Protein AF-A0A951RPX0-F1 (afdb_monomer_lite)

Sequence (101 aa):
MSEWKEYKLGDIINVKHGFAFKGEFFSDVPTENILLTPGNFRIGGGFKSDKFKFYKGEVPRDYILQEGDVILSMTDLSKDGDTLGYSAKIPAHRDQKFLHN

Secondary structure (DSSP, 8-state):
-PPP----HHHH----PPP---GGGEESS--SEEE--GGGBPTTSSB--S--EEE-S---GGGEEPTT-EEE--S--SSSS-STT-EEEPPP-SS-EEE--

Foldseek 3Di:
DDDDDDDDVVVPDDDDAADPDDPVFKDQDDDLEWEDDLCQADQQGEGRDPGTIGGDDDADPVFFDDAFDKDADCDDPDPVSRRHRHIYGHHDDDSHTYGRD

Radius of gyration: 15.4 Å; chains: 1; bounding box: 45×26×40 Å

Structure (mmCIF, N/CA/C/O backbone):
data_AF-A0A951RPX0-F1
#
_entry.id   AF-A0A951RPX0-F1
#
loop_
_atom_site.group_PDB
_atom_site.id
_atom_site.type_symbol
_atom_site.label_atom_id
_atom_site.label_alt_id
_atom_site.label_comp_id
_atom_site.label_asym_id
_atom_site.label_entity_id
_atom_site.label_seq_id
_atom_site.pdbx_PDB_ins_code
_atom_site.Cartn_x
_atom_site.Cartn_y
_atom_site.Cartn_z
_atom_site.occupancy
_atom_site.B_iso_or_equiv
_atom_site.auth_seq_id
_atom_site.auth_comp_id
_atom_site.auth_asym_id
_atom_site.auth_atom_id
_atom_site.pdbx_PDB_model_num
ATOM 1 N N . MET A 1 1 ? -30.635 10.439 22.795 1.00 59.34 1 MET A N 1
ATOM 2 C CA . MET A 1 1 ? -29.232 10.467 22.330 1.00 59.34 1 MET A CA 1
ATOM 3 C C . MET A 1 1 ? -28.713 9.047 22.431 1.00 59.34 1 MET A C 1
ATOM 5 O O . MET A 1 1 ? -28.974 8.429 23.453 1.00 59.34 1 MET A O 1
ATOM 9 N N . SER A 1 2 ? -28.110 8.484 21.384 1.00 79.75 2 SER A N 1
ATOM 10 C CA . SER A 1 2 ? -27.502 7.152 21.488 1.00 79.75 2 SER A CA 1
ATOM 11 C C . SER A 1 2 ? -26.215 7.238 22.303 1.00 79.75 2 SER A C 1
ATOM 13 O O . SER A 1 2 ? -25.409 8.137 22.067 1.00 79.75 2 SER A O 1
ATOM 15 N N . GLU A 1 3 ? -26.026 6.314 23.237 1.00 88.50 3 GLU A N 1
ATOM 16 C CA . GLU A 1 3 ? -24.791 6.196 24.012 1.00 88.50 3 GLU A CA 1
ATOM 17 C C . GLU A 1 3 ? -23.680 5.568 23.154 1.00 88.50 3 GLU A C 1
ATOM 19 O O . GLU A 1 3 ? -23.943 4.690 22.324 1.00 88.50 3 GLU A O 1
ATOM 24 N N . TRP A 1 4 ? -22.441 6.040 23.325 1.00 91.44 4 TRP A N 1
ATOM 25 C CA . TRP A 1 4 ? -21.270 5.444 22.681 1.00 91.44 4 TRP A CA 1
ATOM 26 C C . TRP A 1 4 ? -21.042 4.028 23.216 1.00 91.44 4 TRP A C 1
ATOM 28 O O . TRP A 1 4 ? -21.193 3.777 24.409 1.00 91.44 4 TRP A O 1
ATOM 38 N N . LYS A 1 5 ? -20.675 3.103 22.325 1.00 92.69 5 LYS A N 1
ATOM 39 C CA . LYS A 1 5 ? -20.369 1.712 22.674 1.00 92.69 5 LYS A CA 1
ATOM 40 C C . LYS A 1 5 ? -18.875 1.455 22.546 1.00 92.69 5 LYS A C 1
ATOM 42 O O . LYS A 1 5 ? -18.266 1.853 21.555 1.00 92.69 5 LYS A O 1
ATOM 47 N N . GLU A 1 6 ? -18.320 0.758 23.524 1.00 94.38 6 GLU A N 1
ATOM 48 C CA . GLU A 1 6 ? -16.939 0.285 23.497 1.00 94.38 6 GLU A CA 1
ATOM 49 C C . GLU A 1 6 ? -16.843 -1.040 22.731 1.00 94.38 6 GLU A C 1
ATOM 51 O O . GLU A 1 6 ? -17.684 -1.925 22.894 1.00 94.38 6 GLU A O 1
ATOM 56 N N . TYR A 1 7 ? -15.806 -1.180 21.905 1.00 95.38 7 TYR A N 1
ATOM 57 C CA . TYR A 1 7 ? -15.480 -2.404 21.170 1.00 95.38 7 TYR A CA 1
ATOM 58 C C . TYR A 1 7 ? -13.981 -2.670 21.275 1.00 95.38 7 TYR A C 1
ATOM 60 O O . TYR A 1 7 ? -13.188 -1.725 21.346 1.00 95.38 7 TYR A O 1
ATOM 68 N N . LYS A 1 8 ? -13.559 -3.940 21.229 1.00 96.12 8 LYS A N 1
ATOM 69 C CA . LYS A 1 8 ? -12.145 -4.235 20.976 1.00 96.12 8 LYS A CA 1
ATOM 70 C C . LYS A 1 8 ? -11.866 -3.954 19.505 1.00 96.12 8 LYS A C 1
ATOM 72 O O . LYS A 1 8 ? -12.696 -4.246 18.651 1.00 96.12 8 LYS A O 1
ATOM 77 N N . LEU A 1 9 ? -10.676 -3.443 19.186 1.00 92.88 9 LEU A N 1
ATOM 78 C CA . LEU A 1 9 ? -10.306 -3.179 17.789 1.00 92.88 9 LEU A CA 1
ATOM 79 C C . LEU A 1 9 ? -10.456 -4.430 16.913 1.00 92.88 9 LEU A C 1
ATOM 81 O O . LEU A 1 9 ? -11.037 -4.349 15.839 1.00 92.88 9 LEU A O 1
ATOM 85 N N . GLY A 1 10 ? -10.027 -5.596 17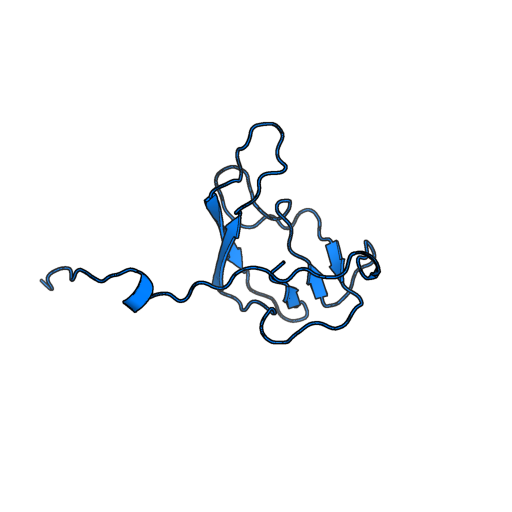.402 1.00 95.31 10 GLY A N 1
ATOM 86 C CA . GLY A 1 10 ? -10.169 -6.863 16.672 1.00 95.31 10 GLY A CA 1
ATOM 87 C C . GLY A 1 10 ? -11.614 -7.285 16.372 1.00 95.31 10 GLY A C 1
ATOM 88 O O . GLY A 1 10 ? -11.810 -8.156 15.534 1.00 95.31 10 GLY A O 1
ATOM 89 N N . ASP A 1 11 ? -12.615 -6.667 17.009 1.00 96.00 11 ASP A N 1
ATOM 90 C CA . ASP A 1 11 ? -14.031 -6.924 16.720 1.00 96.00 11 ASP A CA 1
ATOM 91 C C . ASP A 1 11 ? -14.526 -6.118 15.504 1.00 96.00 11 ASP A C 1
ATOM 93 O O . ASP A 1 11 ? -15.567 -6.437 14.931 1.00 96.00 11 ASP A O 1
ATOM 97 N N . ILE A 1 12 ? -13.808 -5.054 15.120 1.00 95.00 12 ILE A N 1
ATOM 98 C CA . ILE A 1 12 ? -14.239 -4.082 14.102 1.00 95.00 12 ILE A CA 1
ATOM 99 C C . ILE A 1 12 ? -13.229 -3.874 12.968 1.00 95.00 12 ILE A C 1
ATOM 101 O O . ILE A 1 12 ? -13.583 -3.288 11.946 1.00 95.00 12 ILE A O 1
ATOM 105 N N . ILE A 1 13 ? -11.987 -4.342 13.123 1.00 93.88 13 ILE A N 1
ATOM 106 C CA . ILE A 1 13 ? -10.960 -4.303 12.080 1.00 93.88 13 ILE A CA 1
ATOM 107 C C . ILE A 1 13 ? -10.275 -5.658 11.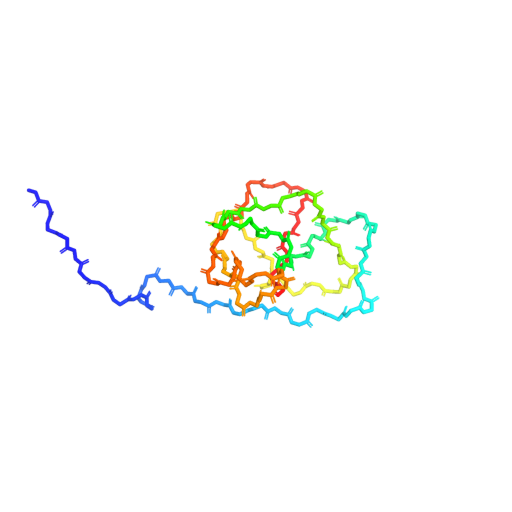919 1.00 93.88 13 ILE A C 1
ATOM 109 O O . ILE A 1 13 ? -10.116 -6.416 12.873 1.00 93.88 13 ILE A O 1
ATOM 113 N N . ASN A 1 14 ? -9.793 -5.915 10.705 1.00 93.12 14 ASN A N 1
ATOM 114 C CA . ASN A 1 14 ? -8.861 -6.996 10.416 1.00 93.12 14 ASN A CA 1
ATOM 115 C C . ASN A 1 14 ? -7.492 -6.402 10.071 1.00 93.12 14 ASN A C 1
ATOM 117 O O . ASN A 1 14 ? -7.410 -5.450 9.295 1.00 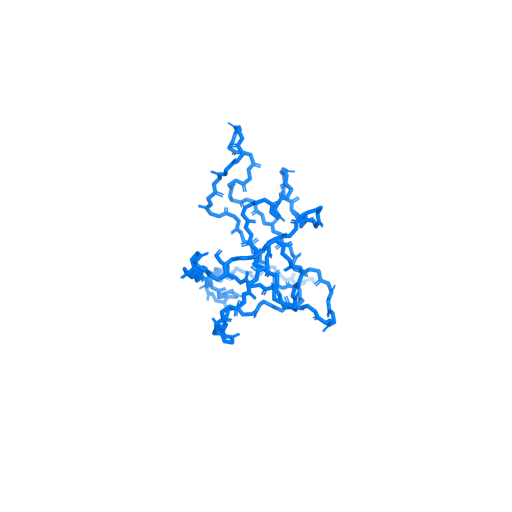93.12 14 ASN A O 1
ATOM 121 N N . VAL A 1 15 ? -6.421 -6.971 10.621 1.00 93.50 15 VAL A N 1
ATOM 122 C CA . VAL A 1 15 ? -5.049 -6.528 10.347 1.00 93.50 15 VAL A CA 1
ATOM 123 C C . VAL A 1 15 ? -4.376 -7.550 9.443 1.00 93.50 15 VAL A C 1
ATOM 125 O O . VAL A 1 15 ? -4.303 -8.731 9.773 1.00 93.50 15 VAL A O 1
ATOM 128 N N . LYS A 1 16 ? -3.855 -7.087 8.305 1.00 94.88 16 LYS A N 1
ATOM 129 C CA . LYS A 1 16 ? -3.069 -7.896 7.371 1.00 94.88 16 LYS A CA 1
ATOM 130 C C . LYS A 1 16 ? -1.684 -7.284 7.213 1.00 94.88 16 LYS A C 1
ATOM 132 O O . LYS A 1 16 ? -1.566 -6.091 6.942 1.00 94.88 16 LYS A O 1
ATOM 137 N N . HIS A 1 17 ? -0.643 -8.092 7.388 1.00 94.75 17 HIS A N 1
ATOM 138 C CA . HIS A 1 17 ? 0.737 -7.678 7.127 1.00 94.75 17 HIS A CA 1
ATOM 139 C C . HIS A 1 17 ? 1.030 -7.653 5.624 1.00 94.75 17 HIS A C 1
ATOM 141 O O . HIS A 1 17 ? 0.311 -8.288 4.853 1.00 94.75 17 HIS A O 1
ATOM 147 N N . GLY A 1 18 ? 2.073 -6.922 5.231 1.00 94.31 18 GLY A N 1
ATOM 148 C CA . GLY A 1 18 ? 2.530 -6.854 3.845 1.00 94.31 18 GLY A CA 1
ATOM 149 C C . GLY A 1 18 ? 3.097 -8.181 3.332 1.00 94.31 18 GLY A C 1
ATOM 150 O O . GLY A 1 18 ? 3.345 -9.119 4.099 1.00 94.31 18 GLY A O 1
ATOM 151 N N . PHE A 1 19 ? 3.252 -8.280 2.015 1.00 95.94 19 PHE A N 1
ATOM 152 C CA . PHE A 1 19 ? 3.843 -9.430 1.340 1.00 95.94 19 PHE A CA 1
ATOM 153 C C . PHE A 1 19 ? 5.277 -9.136 0.923 1.00 95.94 19 PHE A C 1
ATOM 155 O O . PHE A 1 19 ? 5.546 -8.144 0.256 1.00 95.94 19 PHE A O 1
ATOM 162 N N . ALA A 1 20 ? 6.188 -10.063 1.213 1.00 94.50 20 ALA A N 1
ATOM 163 C CA . ALA A 1 20 ? 7.575 -9.966 0.774 1.00 94.50 20 ALA A CA 1
ATOM 164 C C . ALA A 1 20 ? 7.705 -10.230 -0.741 1.00 94.50 20 ALA A C 1
ATOM 166 O O . ALA A 1 20 ? 8.071 -11.326 -1.175 1.00 94.50 20 ALA A O 1
ATOM 167 N N . PHE A 1 21 ? 7.402 -9.223 -1.563 1.00 96.75 21 PHE A N 1
ATOM 168 C CA . PHE A 1 21 ? 7.560 -9.299 -3.012 1.00 96.75 21 PHE A CA 1
ATOM 169 C C . PHE A 1 21 ? 9.036 -9.477 -3.395 1.00 96.75 21 PHE A C 1
ATOM 171 O O . PHE A 1 21 ? 9.923 -8.777 -2.907 1.00 96.75 21 PHE A O 1
ATOM 178 N N . LYS A 1 22 ? 9.316 -10.405 -4.317 1.00 97.25 22 LYS A N 1
ATOM 179 C CA . LYS A 1 22 ? 10.689 -10.674 -4.769 1.00 97.25 22 LYS A CA 1
ATOM 180 C C . LYS A 1 22 ? 11.268 -9.482 -5.536 1.00 97.25 22 LYS A C 1
ATOM 182 O O . LYS A 1 22 ? 10.720 -9.084 -6.565 1.00 97.25 22 LYS A O 1
ATOM 187 N N . GLY A 1 23 ? 12.414 -8.980 -5.076 1.00 96.56 23 GLY A N 1
ATOM 188 C CA . GLY A 1 23 ? 13.083 -7.804 -5.645 1.00 96.56 23 GLY A CA 1
ATOM 189 C C . GLY A 1 23 ? 13.467 -7.925 -7.125 1.00 96.56 23 GLY A C 1
ATOM 190 O O . GLY A 1 23 ? 13.511 -6.914 -7.818 1.00 96.56 23 GLY A O 1
ATOM 191 N N . GLU A 1 24 ? 13.679 -9.144 -7.639 1.00 97.69 24 GLU A N 1
ATOM 192 C CA . GLU A 1 24 ? 14.013 -9.396 -9.055 1.00 97.69 24 GLU A CA 1
ATOM 193 C C . GLU A 1 24 ? 12.932 -8.915 -10.041 1.00 97.69 24 GLU A C 1
ATOM 195 O O . GLU A 1 24 ? 13.228 -8.632 -11.200 1.00 97.69 24 GLU A O 1
ATOM 200 N N . PHE A 1 25 ? 11.688 -8.772 -9.575 1.00 98.06 25 PHE A N 1
ATOM 201 C CA . PHE A 1 25 ? 10.559 -8.317 -10.388 1.00 98.06 25 PHE A CA 1
ATOM 202 C C . PHE A 1 25 ? 10.201 -6.841 -10.174 1.00 98.06 25 PHE A C 1
ATOM 204 O O . PHE A 1 25 ? 9.189 -6.369 -10.705 1.00 98.06 25 PHE A O 1
ATOM 211 N N . PHE A 1 26 ? 10.992 -6.103 -9.391 1.00 97.69 26 PHE A N 1
ATOM 212 C CA . PHE A 1 26 ? 10.767 -4.676 -9.180 1.00 97.69 26 PHE A CA 1
ATOM 213 C C . PHE A 1 26 ? 11.103 -3.914 -10.460 1.00 97.69 26 PHE A C 1
ATOM 215 O O . PHE A 1 26 ? 12.062 -4.221 -11.168 1.00 97.69 26 PHE A O 1
ATOM 222 N N . SER A 1 27 ? 10.312 -2.892 -10.770 1.00 96.69 27 SER A N 1
ATOM 223 C CA . SER A 1 27 ? 10.513 -2.087 -11.965 1.00 96.69 27 SER A CA 1
ATOM 224 C C . SER A 1 27 ? 10.293 -0.607 -11.701 1.00 96.69 27 SER A C 1
ATOM 226 O O . SER A 1 27 ? 9.389 -0.213 -10.969 1.00 96.69 27 SER A O 1
ATOM 228 N N . ASP A 1 28 ? 11.116 0.215 -12.345 1.00 95.69 28 ASP A N 1
ATOM 229 C CA . ASP A 1 28 ? 10.891 1.656 -12.481 1.00 95.69 28 ASP A CA 1
ATOM 230 C C . ASP A 1 28 ? 10.060 1.997 -13.731 1.00 95.69 28 ASP A C 1
ATOM 232 O O . ASP A 1 28 ? 9.639 3.137 -13.907 1.00 95.69 28 ASP A O 1
ATOM 236 N N . VAL A 1 29 ? 9.800 1.009 -14.596 1.00 95.88 29 VAL A N 1
ATOM 237 C CA . VAL A 1 29 ? 8.923 1.169 -15.761 1.00 95.88 29 VAL A CA 1
ATOM 238 C C . VAL A 1 29 ? 7.469 0.944 -15.331 1.00 95.88 29 VAL A C 1
ATOM 240 O O . VAL A 1 29 ? 7.207 -0.087 -14.704 1.00 95.88 29 VAL A O 1
ATOM 243 N N . PRO A 1 30 ? 6.531 1.840 -15.698 1.00 95.94 30 PRO A N 1
ATOM 244 C CA . PRO A 1 30 ? 5.122 1.707 -15.350 1.00 95.94 30 PRO A CA 1
ATOM 245 C C . PRO A 1 30 ? 4.499 0.366 -15.740 1.00 95.94 30 PRO A C 1
ATOM 247 O O . PRO A 1 30 ? 4.724 -0.157 -16.832 1.00 95.94 30 PRO A O 1
ATOM 250 N N . THR A 1 31 ? 3.680 -0.162 -14.834 1.00 96.06 31 THR A N 1
ATOM 251 C CA . THR A 1 31 ? 2.804 -1.323 -15.039 1.00 96.06 31 THR A CA 1
ATOM 252 C C . THR A 1 31 ? 1.462 -1.056 -14.359 1.00 96.06 31 THR A C 1
ATOM 254 O O . THR A 1 31 ? 1.338 -0.079 -13.619 1.00 96.06 31 THR A O 1
ATOM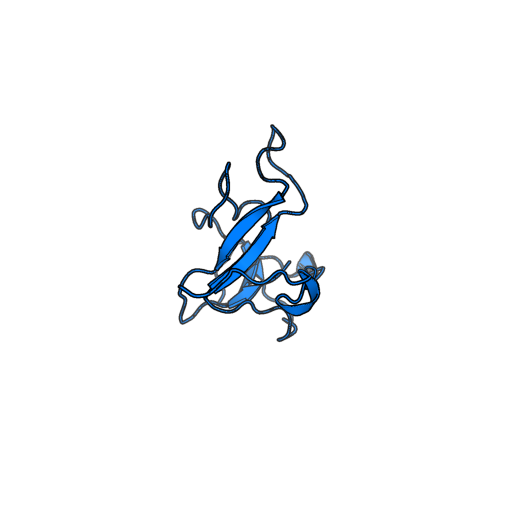 257 N N . GLU A 1 32 ? 0.476 -1.935 -14.547 1.00 96.38 32 GLU A N 1
ATOM 258 C CA . GLU A 1 32 ? -0.771 -1.872 -13.769 1.00 96.38 32 GLU A CA 1
ATOM 259 C C . GLU A 1 32 ? -0.547 -2.085 -12.261 1.00 96.38 32 GLU A C 1
ATOM 261 O O . GLU A 1 32 ? -1.351 -1.632 -11.456 1.00 96.38 32 GLU A O 1
ATOM 266 N N . ASN A 1 33 ? 0.547 -2.734 -11.853 1.00 98.00 33 ASN A N 1
ATOM 267 C CA . ASN A 1 33 ? 0.819 -3.071 -10.460 1.00 98.00 33 ASN A CA 1
ATOM 268 C C . ASN A 1 33 ? 1.763 -2.043 -9.828 1.00 98.00 33 ASN A C 1
ATOM 270 O O . ASN A 1 33 ? 2.970 -2.043 -10.092 1.00 98.00 33 ASN A O 1
ATOM 274 N N . ILE A 1 34 ? 1.217 -1.187 -8.969 1.00 98.06 34 ILE A N 1
ATOM 275 C CA . ILE A 1 34 ? 1.968 -0.234 -8.154 1.00 98.06 34 ILE A CA 1
ATOM 276 C C . ILE A 1 34 ? 2.375 -0.922 -6.855 1.00 98.06 34 ILE A C 1
ATOM 278 O O . ILE A 1 34 ? 1.534 -1.263 -6.026 1.00 98.06 34 ILE A O 1
ATOM 282 N N . LEU A 1 35 ? 3.678 -1.082 -6.655 1.00 97.81 35 LEU A N 1
ATOM 283 C CA . LEU A 1 35 ? 4.237 -1.604 -5.418 1.00 97.81 35 LEU A CA 1
ATOM 284 C C . LEU A 1 35 ? 4.343 -0.472 -4.395 1.00 97.81 35 LEU A C 1
ATOM 286 O O . LEU A 1 35 ? 5.123 0.465 -4.593 1.00 97.81 35 LEU A O 1
ATOM 290 N N . LEU A 1 36 ? 3.573 -0.556 -3.309 1.00 96.69 36 LEU A N 1
ATOM 291 C CA . LEU A 1 36 ? 3.674 0.424 -2.236 1.00 96.69 36 LEU A CA 1
ATOM 292 C C . LEU A 1 36 ? 4.958 0.220 -1.433 1.00 96.69 36 LEU A C 1
ATOM 294 O O . LEU A 1 36 ? 5.470 -0.883 -1.258 1.00 96.69 36 LEU A O 1
ATOM 298 N N . THR A 1 37 ? 5.514 1.326 -0.965 1.00 94.31 37 THR A N 1
ATOM 299 C CA . THR A 1 37 ? 6.728 1.365 -0.148 1.00 94.31 37 THR A CA 1
ATOM 300 C C . THR A 1 37 ? 6.561 2.437 0.929 1.00 94.31 37 THR A C 1
ATOM 302 O O . THR A 1 37 ? 5.679 3.291 0.789 1.00 94.31 37 THR A O 1
ATOM 305 N N . PRO A 1 38 ? 7.428 2.496 1.957 1.00 92.69 38 PRO A N 1
ATOM 306 C CA . PRO A 1 38 ? 7.418 3.609 2.911 1.00 92.69 38 PRO A CA 1
ATOM 307 C C . PRO A 1 38 ? 7.491 4.993 2.239 1.00 92.69 38 PRO A C 1
ATOM 309 O O . PRO A 1 38 ? 6.916 5.960 2.728 1.00 92.69 38 PRO A O 1
ATOM 312 N N . GLY A 1 39 ? 8.099 5.090 1.048 1.00 92.94 39 GLY A N 1
ATOM 313 C CA . GLY A 1 39 ? 8.139 6.325 0.257 1.00 92.94 39 GLY A CA 1
ATOM 314 C C . GLY A 1 39 ? 6.777 6.827 -0.246 1.00 92.94 39 GLY A C 1
ATOM 315 O O . GLY A 1 39 ? 6.703 7.951 -0.744 1.00 92.94 39 GLY A O 1
ATOM 316 N N . ASN A 1 40 ? 5.713 6.028 -0.115 1.00 95.25 40 ASN A N 1
ATOM 317 C CA . ASN A 1 40 ? 4.336 6.383 -0.467 1.00 95.25 40 ASN A CA 1
ATOM 318 C C . ASN A 1 40 ? 3.518 6.926 0.716 1.00 95.25 40 ASN A C 1
ATOM 320 O O . ASN A 1 40 ? 2.323 7.185 0.563 1.00 95.25 40 ASN A O 1
ATOM 324 N N . PHE A 1 41 ? 4.158 7.166 1.861 1.00 95.19 41 PHE A N 1
ATOM 325 C CA . PHE A 1 41 ? 3.575 7.871 2.998 1.00 95.19 41 PHE A CA 1
ATOM 326 C C . PHE A 1 41 ? 4.094 9.311 3.050 1.00 95.19 41 PHE A C 1
ATOM 328 O O . PHE A 1 41 ? 5.261 9.591 2.760 1.00 95.19 41 PHE A O 1
ATOM 335 N N . ARG A 1 42 ? 3.215 10.255 3.391 1.00 93.56 42 ARG A N 1
ATOM 336 C CA . ARG A 1 42 ? 3.618 11.626 3.729 1.00 93.56 42 ARG A CA 1
ATOM 337 C C . ARG A 1 42 ? 4.135 11.670 5.165 1.00 93.56 42 ARG A C 1
ATOM 339 O O . ARG A 1 42 ? 3.650 10.933 6.021 1.00 93.56 42 ARG A O 1
ATOM 346 N N . ILE A 1 43 ? 5.054 12.593 5.428 1.00 89.75 43 ILE A N 1
ATOM 347 C CA . ILE A 1 43 ? 5.441 12.966 6.793 1.00 89.75 43 ILE A CA 1
ATOM 348 C C . ILE A 1 43 ? 4.188 13.484 7.509 1.00 89.75 43 ILE A C 1
ATOM 350 O O . ILE A 1 43 ? 3.492 14.350 6.972 1.00 89.75 43 ILE A O 1
ATOM 354 N N . GLY A 1 44 ? 3.866 12.924 8.676 1.00 89.25 44 GLY A N 1
ATOM 355 C CA . GLY A 1 44 ? 2.616 13.221 9.388 1.00 89.25 44 GLY A CA 1
ATOM 356 C C . GLY A 1 44 ? 1.380 12.449 8.895 1.00 89.25 44 GLY A C 1
ATOM 357 O O . GLY A 1 44 ? 0.286 12.655 9.417 1.00 89.25 44 GLY A O 1
ATOM 358 N N . GLY A 1 45 ? 1.539 11.548 7.920 1.00 92.69 45 GLY A N 1
ATOM 359 C CA . GLY A 1 45 ? 0.485 10.673 7.409 1.00 92.69 45 GLY A CA 1
ATOM 360 C C . GLY A 1 45 ? -0.236 11.170 6.157 1.00 92.69 45 GLY A C 1
ATOM 361 O O . GLY A 1 45 ? -0.198 12.337 5.766 1.00 92.69 45 GLY A O 1
ATOM 362 N N . GLY A 1 46 ? -0.905 10.231 5.496 1.00 96.12 46 GLY A N 1
ATOM 363 C CA . GLY A 1 46 ? -1.566 10.415 4.212 1.00 96.12 46 GLY A CA 1
ATOM 364 C C . GLY A 1 46 ? -0.794 9.806 3.044 1.00 96.12 46 GLY A C 1
ATOM 365 O O . GLY A 1 46 ? 0.398 9.506 3.122 1.00 96.12 46 GLY A O 1
ATOM 366 N N . PHE A 1 47 ? -1.509 9.622 1.935 1.00 96.88 47 PHE A N 1
ATOM 367 C CA . PHE A 1 47 ? -0.977 8.986 0.735 1.00 96.88 47 PHE A CA 1
ATOM 368 C C . PHE A 1 47 ? -0.083 9.946 -0.065 1.00 96.88 47 PHE A C 1
ATOM 370 O O . PHE A 1 47 ? -0.424 11.119 -0.277 1.00 96.88 47 PHE A O 1
ATOM 377 N N . LYS A 1 48 ? 1.060 9.446 -0.533 1.00 95.69 48 LYS A N 1
ATOM 378 C CA . LYS A 1 48 ? 2.028 10.165 -1.366 1.00 95.69 48 LYS A CA 1
ATOM 379 C C . LYS A 1 48 ? 2.214 9.446 -2.703 1.00 95.69 48 LYS A C 1
ATOM 381 O O . LYS A 1 48 ? 2.673 8.305 -2.758 1.00 95.69 48 LYS A O 1
ATOM 386 N N . SER A 1 49 ? 1.882 10.146 -3.785 1.00 94.94 49 SER A N 1
ATOM 387 C CA . SER A 1 49 ? 1.862 9.623 -5.158 1.00 94.94 49 SER A CA 1
ATOM 388 C C . SER A 1 49 ? 2.946 10.214 -6.066 1.00 94.94 49 SER A C 1
ATOM 390 O O . SER A 1 49 ? 2.865 10.072 -7.280 1.00 94.94 49 SER A O 1
ATOM 392 N N . ASP A 1 50 ? 3.947 10.895 -5.501 1.00 92.56 50 ASP A N 1
ATOM 393 C CA . ASP A 1 50 ? 4.967 11.614 -6.282 1.00 92.56 50 ASP A CA 1
ATOM 394 C C . ASP A 1 50 ? 5.848 10.667 -7.107 1.00 92.56 50 ASP A C 1
ATOM 396 O O . ASP A 1 50 ? 6.318 11.012 -8.190 1.00 92.56 50 ASP A O 1
ATOM 400 N N 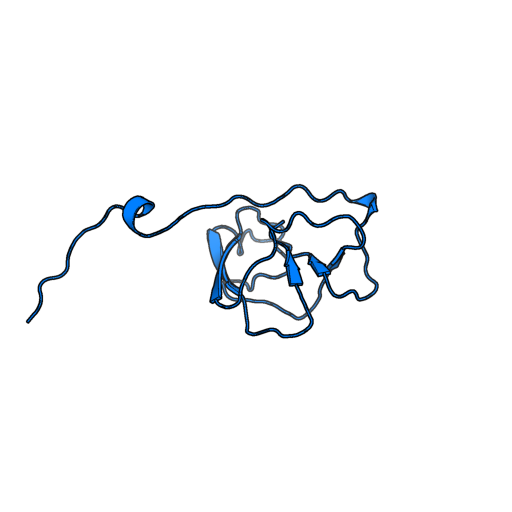. LYS A 1 51 ? 6.099 9.466 -6.577 1.00 93.44 51 LYS A N 1
ATOM 401 C CA . LYS A 1 51 ? 6.902 8.432 -7.224 1.00 93.44 51 LYS A CA 1
ATOM 402 C C . LYS A 1 51 ? 6.378 7.053 -6.855 1.00 93.44 51 LYS A C 1
ATOM 404 O O . LYS A 1 51 ? 6.177 6.750 -5.679 1.00 93.44 51 LYS A O 1
ATOM 409 N N . PHE A 1 52 ? 6.230 6.205 -7.865 1.00 96.00 52 PHE A N 1
ATOM 410 C CA . PHE A 1 52 ? 5.850 4.811 -7.692 1.00 96.00 52 PHE A CA 1
ATOM 411 C C . PHE A 1 52 ? 6.982 3.870 -8.084 1.00 96.00 52 PHE A C 1
ATOM 413 O O . PHE A 1 52 ? 7.782 4.162 -8.975 1.00 96.00 52 PHE A O 1
ATOM 420 N N . LYS A 1 53 ? 7.021 2.730 -7.397 1.00 96.81 53 LYS A N 1
ATOM 421 C CA . LYS A 1 53 ? 7.672 1.514 -7.870 1.00 96.81 53 LYS A CA 1
ATOM 422 C C . LYS A 1 53 ? 6.599 0.605 -8.457 1.00 96.81 53 LYS A C 1
ATOM 424 O O . LYS A 1 53 ? 5.438 0.667 -8.057 1.00 96.81 53 LYS A O 1
ATOM 429 N N . PHE A 1 54 ? 6.990 -0.230 -9.405 1.00 97.94 54 PHE A N 1
ATOM 430 C CA . PHE A 1 54 ? 6.091 -1.146 -10.090 1.00 97.94 54 PHE A CA 1
ATOM 431 C C . PHE A 1 54 ? 6.556 -2.588 -9.926 1.00 97.94 54 PHE A C 1
ATOM 433 O O . PHE A 1 54 ? 7.723 -2.843 -9.614 1.00 97.94 54 PHE A O 1
ATOM 440 N N . TYR A 1 55 ? 5.648 -3.531 -10.158 1.00 98.31 55 TYR A N 1
ATOM 441 C CA . TYR A 1 55 ? 5.917 -4.957 -10.012 1.00 98.31 55 TYR A CA 1
ATOM 442 C C . TYR A 1 55 ? 5.514 -5.745 -11.260 1.00 98.31 55 TYR A C 1
ATOM 444 O O . TYR A 1 55 ? 4.414 -5.580 -11.785 1.00 98.31 55 TYR A O 1
ATOM 452 N N . LYS A 1 56 ? 6.409 -6.613 -11.742 1.00 97.75 56 LYS A N 1
ATOM 453 C CA . LYS A 1 56 ? 6.217 -7.414 -12.969 1.00 97.75 56 LYS A CA 1
ATOM 454 C C . LYS A 1 56 ? 6.077 -8.917 -12.724 1.00 97.75 56 LYS A C 1
ATOM 456 O O . LYS A 1 56 ? 5.962 -9.674 -13.682 1.00 97.75 56 LYS A O 1
ATOM 461 N N . GLY A 1 57 ? 6.138 -9.344 -11.467 1.00 96.50 57 GLY A N 1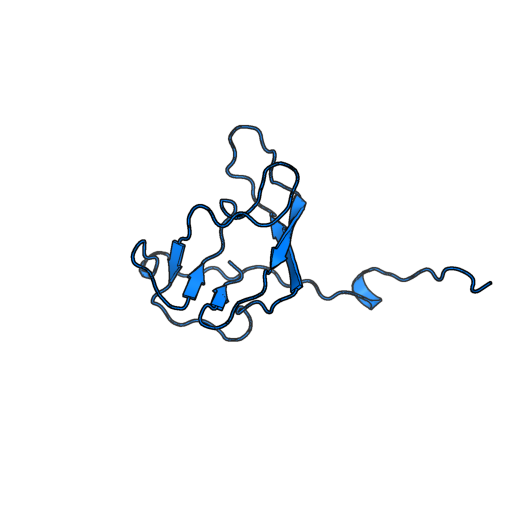
ATOM 462 C CA . GLY A 1 57 ? 6.012 -10.744 -11.085 1.00 96.50 57 GLY A CA 1
ATOM 463 C C . GLY A 1 57 ? 4.563 -11.135 -10.819 1.00 96.50 57 GLY A C 1
ATOM 464 O O . GLY A 1 57 ? 3.630 -10.356 -11.021 1.00 96.50 57 GLY A O 1
ATOM 465 N N . GLU A 1 58 ? 4.384 -12.345 -10.304 1.00 96.69 58 GLU A N 1
ATOM 466 C CA . GLU A 1 58 ? 3.078 -12.826 -9.866 1.00 96.69 58 GLU A CA 1
ATOM 467 C C . GLU A 1 58 ? 2.602 -12.084 -8.614 1.00 96.69 58 GLU A C 1
ATOM 469 O O . GLU A 1 58 ? 3.325 -11.964 -7.624 1.00 96.69 58 GLU A O 1
ATOM 474 N N . VAL A 1 59 ? 1.360 -11.602 -8.654 1.00 97.44 59 VAL A N 1
ATOM 475 C CA . VAL A 1 59 ? 0.731 -10.878 -7.547 1.00 97.44 59 VAL A CA 1
ATOM 476 C C . VAL A 1 59 ? -0.330 -11.771 -6.906 1.00 97.44 59 VAL A C 1
ATOM 478 O O . VAL A 1 59 ? -1.336 -12.080 -7.557 1.00 97.44 59 VAL A O 1
ATOM 481 N N . PRO A 1 60 ? -0.174 -12.168 -5.632 1.00 96.38 60 PRO A N 1
ATOM 482 C CA . PRO A 1 60 ? -1.241 -12.862 -4.931 1.00 96.38 60 PRO A CA 1
ATOM 483 C C . PRO A 1 60 ? -2.426 -11.906 -4.729 1.00 96.38 60 PRO A C 1
ATOM 485 O O . PRO A 1 60 ? -2.267 -10.809 -4.194 1.00 96.38 60 PRO A O 1
ATOM 488 N N . ARG A 1 61 ? -3.627 -12.328 -5.152 1.00 95.25 61 ARG A N 1
ATOM 489 C CA . ARG A 1 61 ? -4.852 -11.492 -5.169 1.00 95.25 61 ARG A CA 1
ATOM 490 C C . ARG A 1 61 ? -5.154 -10.830 -3.828 1.00 95.25 61 ARG A C 1
ATOM 492 O O . ARG A 1 61 ? -5.604 -9.696 -3.767 1.00 95.25 61 ARG A O 1
ATOM 499 N N . ASP A 1 62 ? -4.847 -11.560 -2.774 1.00 95.62 62 ASP A N 1
ATOM 500 C CA . ASP A 1 62 ? -5.008 -11.206 -1.376 1.00 95.62 62 ASP A CA 1
ATOM 501 C C . ASP A 1 62 ? -4.214 -9.973 -0.915 1.00 95.62 62 ASP A C 1
ATOM 503 O O . ASP A 1 62 ? -4.503 -9.440 0.156 1.00 95.62 62 ASP A O 1
ATOM 507 N N . TYR A 1 63 ? -3.211 -9.547 -1.681 1.00 97.44 63 TYR A N 1
ATOM 508 C CA . TYR A 1 63 ? -2.365 -8.387 -1.385 1.00 97.44 63 TYR A CA 1
ATOM 509 C C . TYR A 1 63 ? -2.585 -7.242 -2.375 1.00 97.44 63 TYR A C 1
ATOM 511 O O . TYR A 1 63 ? -1.769 -6.327 -2.455 1.00 97.44 63 TYR A O 1
ATOM 519 N N . ILE A 1 64 ? -3.686 -7.286 -3.126 1.00 97.56 64 ILE A N 1
ATOM 520 C CA . ILE A 1 64 ? -4.180 -6.149 -3.894 1.00 97.56 64 ILE A CA 1
ATOM 521 C C . ILE A 1 64 ? -5.118 -5.363 -2.980 1.00 97.56 64 ILE A C 1
ATOM 523 O O . ILE A 1 64 ? -6.141 -5.885 -2.536 1.00 97.56 64 ILE A O 1
ATOM 527 N N . LEU A 1 65 ? -4.747 -4.122 -2.691 1.00 97.38 65 LEU A N 1
ATOM 528 C CA . LEU A 1 65 ? -5.522 -3.219 -1.850 1.00 97.38 65 LEU A CA 1
ATOM 529 C C . LEU A 1 65 ? -6.693 -2.625 -2.626 1.00 97.38 65 LEU A C 1
ATOM 531 O O . LEU A 1 65 ? -6.604 -2.395 -3.834 1.00 97.38 65 LEU A O 1
ATOM 535 N N . GLN A 1 66 ? -7.772 -2.341 -1.910 1.00 96.50 66 GLN A N 1
ATOM 536 C CA . GLN A 1 66 ? -8.970 -1.715 -2.448 1.00 96.50 66 GLN A CA 1
ATOM 537 C C . GLN A 1 66 ? -9.000 -0.224 -2.130 1.00 96.50 66 GLN A C 1
ATOM 539 O O . GLN A 1 66 ? -8.333 0.264 -1.214 1.00 96.50 66 GLN A O 1
ATOM 544 N N . GLU A 1 67 ? -9.795 0.522 -2.899 1.00 97.31 67 GLU A N 1
ATOM 545 C CA . GLU A 1 67 ? -10.080 1.914 -2.573 1.00 97.31 67 GLU A CA 1
ATOM 546 C C . GLU A 1 67 ? -10.605 2.015 -1.138 1.00 97.31 67 GLU A C 1
ATOM 548 O O . GLU A 1 67 ? -11.563 1.354 -0.742 1.00 97.31 67 GLU A O 1
ATOM 553 N N . GLY A 1 68 ? -9.980 2.896 -0.366 1.00 96.56 68 GLY A N 1
ATOM 554 C CA . GLY A 1 68 ? -10.386 3.186 0.992 1.00 96.56 68 GLY A CA 1
ATOM 555 C C . GLY A 1 68 ? -9.803 2.293 2.078 1.00 96.56 68 GLY A C 1
ATOM 556 O O . GLY A 1 68 ? -9.983 2.647 3.246 1.00 96.56 68 GLY A O 1
ATOM 557 N N . ASP A 1 69 ? -9.045 1.251 1.726 1.00 97.06 69 ASP A N 1
ATOM 558 C CA . ASP A 1 69 ? -8.216 0.529 2.691 1.00 97.06 69 ASP A CA 1
ATOM 559 C C . ASP A 1 69 ? -7.279 1.502 3.418 1.00 97.06 69 ASP A C 1
ATOM 561 O O . ASP A 1 69 ? -6.748 2.455 2.831 1.00 97.06 69 ASP A O 1
ATOM 565 N N . VAL A 1 70 ? -7.085 1.268 4.716 1.00 96.75 70 VAL A N 1
ATOM 566 C CA . VAL A 1 70 ? -6.171 2.047 5.555 1.00 96.75 70 VAL A CA 1
ATOM 567 C C . VAL A 1 70 ? -4.917 1.222 5.792 1.00 96.75 70 VAL A C 1
ATOM 569 O O . VAL A 1 70 ? -4.965 0.164 6.414 1.00 96.75 70 VAL A O 1
ATOM 572 N N . ILE A 1 71 ? -3.791 1.729 5.308 1.00 96.62 71 ILE A N 1
ATOM 573 C CA . ILE A 1 71 ? -2.473 1.124 5.486 1.00 96.62 71 ILE A CA 1
ATOM 574 C C . ILE A 1 71 ? -1.677 1.905 6.524 1.00 96.62 71 ILE A C 1
ATOM 576 O O . ILE A 1 71 ? -1.851 3.116 6.654 1.00 96.62 71 ILE A O 1
ATOM 580 N N . LEU A 1 72 ? -0.800 1.217 7.252 1.00 95.31 72 LEU A N 1
ATOM 581 C CA . LEU A 1 72 ? 0.117 1.817 8.219 1.00 95.31 72 LEU A CA 1
ATOM 582 C C . LEU A 1 72 ? 1.554 1.513 7.815 1.00 95.31 72 LEU A C 1
ATOM 584 O O . LEU A 1 72 ? 1.876 0.377 7.463 1.00 95.31 72 LEU A O 1
ATOM 588 N N . SER A 1 73 ? 2.422 2.516 7.909 1.00 93.12 73 SER A N 1
ATOM 589 C CA . SER A 1 73 ? 3.853 2.304 7.740 1.00 93.12 73 SER A CA 1
ATOM 590 C C . SER A 1 73 ? 4.439 1.718 9.023 1.00 93.12 73 SER A C 1
ATOM 592 O O . SER A 1 73 ? 4.460 2.369 10.064 1.00 93.12 73 SER A O 1
ATOM 594 N N . MET A 1 74 ? 4.922 0.479 8.957 1.00 91.88 74 MET A N 1
ATOM 595 C CA . MET A 1 74 ? 5.565 -0.212 10.086 1.00 91.88 74 MET A CA 1
ATOM 596 C C . MET A 1 74 ? 7.094 -0.247 9.956 1.00 91.88 74 MET A C 1
ATOM 598 O O . MET A 1 74 ? 7.777 -0.969 10.678 1.00 91.88 74 MET A O 1
ATOM 602 N N . THR A 1 75 ? 7.650 0.507 9.011 1.00 87.62 75 THR A N 1
ATOM 603 C CA . THR A 1 75 ? 9.091 0.644 8.798 1.00 87.62 75 THR A CA 1
ATOM 604 C C . THR A 1 75 ? 9.375 2.058 8.344 1.00 87.62 75 THR A C 1
ATOM 606 O O . THR A 1 75 ? 8.723 2.557 7.430 1.00 87.62 75 THR A O 1
ATOM 609 N N . ASP A 1 76 ? 10.369 2.685 8.959 1.00 83.75 76 ASP A N 1
ATOM 610 C CA . ASP A 1 76 ? 10.780 4.025 8.583 1.00 83.75 76 ASP A CA 1
ATOM 611 C C . ASP A 1 76 ? 12.067 4.004 7.768 1.00 83.75 76 ASP A C 1
ATOM 613 O O . ASP A 1 76 ? 13.051 3.377 8.157 1.00 83.75 76 ASP A O 1
ATOM 617 N N . LEU A 1 77 ? 12.042 4.699 6.635 1.00 82.31 77 LEU A N 1
ATOM 618 C CA . LEU A 1 77 ? 13.203 4.929 5.774 1.00 82.31 77 LEU A CA 1
ATOM 619 C C . LEU A 1 77 ? 13.490 6.429 5.594 1.00 82.31 77 LEU A C 1
ATOM 621 O O . LEU A 1 77 ? 14.362 6.802 4.806 1.00 82.31 77 LEU A O 1
ATOM 625 N N . SER A 1 78 ? 12.738 7.295 6.278 1.00 80.12 78 SER A N 1
ATOM 626 C CA . SER A 1 78 ? 13.032 8.721 6.379 1.00 80.12 78 SER A CA 1
ATOM 627 C C . SER A 1 78 ? 14.301 8.941 7.204 1.00 80.12 78 SER A C 1
ATOM 629 O O . SER A 1 78 ? 14.761 8.067 7.938 1.00 80.12 78 SER A O 1
ATOM 631 N N . LYS A 1 79 ? 14.884 10.134 7.082 1.00 77.88 79 LYS A N 1
ATOM 632 C CA . LYS A 1 79 ? 16.075 10.489 7.863 1.00 77.88 79 LYS A CA 1
ATOM 633 C C . LYS A 1 79 ? 15.770 10.641 9.353 1.00 77.88 79 LYS A C 1
ATOM 635 O O . LYS A 1 79 ? 16.623 10.301 10.166 1.00 77.88 79 LYS A O 1
ATOM 640 N N . ASP A 1 80 ? 14.571 11.122 9.674 1.00 83.19 80 ASP A N 1
ATOM 641 C CA . ASP A 1 80 ? 14.207 11.562 11.022 1.00 83.19 80 ASP A CA 1
ATOM 642 C C . ASP A 1 80 ? 13.215 10.617 11.725 1.00 83.19 80 ASP A C 1
ATOM 644 O O . ASP A 1 80 ? 12.807 10.884 12.852 1.00 83.19 80 ASP A O 1
ATOM 648 N N . GLY A 1 81 ? 12.842 9.493 11.100 1.00 80.06 81 GLY A N 1
ATOM 649 C CA . GLY A 1 81 ? 11.902 8.535 11.689 1.00 80.06 81 GLY A CA 1
ATOM 650 C C . GLY A 1 81 ? 10.457 9.052 11.737 1.00 80.06 81 GLY A C 1
ATOM 651 O O . GLY A 1 81 ? 9.720 8.750 12.674 1.00 80.06 81 GLY A O 1
ATOM 652 N N . ASP A 1 82 ? 10.062 9.869 10.762 1.00 84.88 82 ASP A N 1
ATOM 653 C CA . ASP A 1 82 ? 8.836 10.670 10.779 1.00 84.88 82 ASP A CA 1
ATOM 654 C C . ASP A 1 82 ? 7.659 10.074 9.980 1.00 84.88 82 ASP A C 1
ATOM 656 O O . ASP A 1 82 ? 6.637 10.738 9.769 1.00 84.88 82 ASP A O 1
ATOM 660 N N . THR A 1 83 ? 7.766 8.808 9.567 1.00 86.56 83 THR A N 1
ATOM 661 C CA . THR A 1 83 ? 6.717 8.056 8.859 1.00 86.56 83 THR A CA 1
ATOM 662 C C . THR A 1 83 ? 6.238 6.806 9.606 1.00 86.56 83 THR A C 1
ATOM 664 O O . THR A 1 83 ? 5.154 6.309 9.300 1.00 86.56 83 THR A O 1
ATOM 667 N N . LEU A 1 84 ? 6.969 6.318 10.614 1.00 92.06 84 LEU A N 1
ATOM 668 C CA . LEU A 1 84 ? 6.591 5.142 11.403 1.00 92.06 84 LEU A CA 1
ATOM 669 C C . LEU A 1 84 ? 5.255 5.338 12.132 1.00 92.06 84 LEU A C 1
ATOM 671 O O . LEU A 1 84 ? 5.037 6.330 12.822 1.00 92.06 84 LEU A O 1
ATOM 675 N N . GLY A 1 85 ? 4.361 4.360 12.009 1.00 91.81 85 GLY A N 1
ATOM 676 C CA . GLY A 1 85 ? 3.043 4.358 12.644 1.00 91.81 85 GLY A CA 1
ATOM 677 C C . GLY A 1 85 ? 2.016 5.271 11.971 1.00 91.81 85 GLY A C 1
ATOM 678 O O . GLY A 1 85 ? 0.833 5.192 12.303 1.00 91.81 85 GLY A O 1
ATOM 679 N N . TYR A 1 86 ? 2.422 6.098 11.004 1.00 94.56 86 TYR A N 1
ATOM 680 C CA . TYR A 1 86 ? 1.483 6.916 10.252 1.00 94.56 86 TYR A CA 1
ATOM 681 C C . TYR A 1 86 ? 0.696 6.085 9.246 1.00 94.56 86 TYR A C 1
ATOM 683 O O . TYR A 1 86 ? 1.187 5.113 8.663 1.00 94.56 86 TYR A O 1
ATOM 691 N N . SER A 1 87 ? -0.549 6.502 9.037 1.00 95.56 87 SER A N 1
ATOM 692 C CA . SER A 1 87 ? -1.477 5.831 8.143 1.00 95.56 87 SER A CA 1
ATOM 693 C C . SER A 1 87 ? -1.657 6.578 6.828 1.00 95.56 87 SER A C 1
ATOM 695 O O . SER A 1 87 ? -1.444 7.788 6.726 1.00 95.56 87 SER A O 1
ATOM 697 N N . ALA A 1 88 ? -2.083 5.849 5.806 1.00 96.94 88 ALA A N 1
ATOM 698 C CA . ALA A 1 88 ? -2.558 6.395 4.549 1.00 96.94 88 ALA A CA 1
ATOM 699 C C . ALA A 1 88 ? -3.823 5.649 4.121 1.00 96.94 88 ALA A C 1
ATOM 701 O O . ALA A 1 88 ? -3.983 4.463 4.402 1.00 96.94 88 ALA A O 1
ATOM 702 N N . LYS A 1 89 ? -4.722 6.354 3.435 1.00 97.75 89 LYS A N 1
ATOM 703 C CA . LYS A 1 89 ? -5.906 5.758 2.816 1.00 97.75 89 LYS A CA 1
ATOM 704 C C . LYS A 1 89 ? -5.633 5.553 1.334 1.00 97.75 89 LYS A C 1
ATOM 706 O O . LYS A 1 89 ? -5.156 6.480 0.675 1.00 97.75 89 LYS A O 1
ATOM 711 N N . ILE A 1 90 ? -5.940 4.370 0.817 1.00 97.81 90 ILE A N 1
ATOM 712 C CA . ILE A 1 90 ? -5.781 4.075 -0.605 1.00 97.81 90 ILE A CA 1
ATOM 713 C C . ILE A 1 90 ? -6.750 4.949 -1.415 1.00 97.81 90 ILE A C 1
ATOM 715 O O . ILE A 1 90 ? -7.954 4.935 -1.134 1.00 97.81 90 ILE A O 1
ATOM 719 N N . PRO A 1 91 ? -6.247 5.743 -2.382 1.00 96.69 91 PRO A N 1
ATOM 720 C CA . PRO A 1 91 ? -7.081 6.639 -3.173 1.00 96.69 91 PRO A CA 1
ATOM 721 C C . PRO A 1 91 ? -7.935 5.857 -4.174 1.00 96.69 91 PRO A C 1
ATOM 723 O O . PRO A 1 91 ? -7.639 4.704 -4.484 1.00 96.69 91 PRO A O 1
ATOM 726 N N . ALA A 1 92 ? -8.955 6.511 -4.728 1.00 96.06 92 ALA A N 1
ATOM 727 C CA . ALA A 1 92 ? -9.707 5.971 -5.854 1.00 96.06 92 ALA A CA 1
ATOM 728 C C . ALA A 1 92 ? -8.783 5.692 -7.047 1.00 96.06 92 ALA A C 1
ATOM 730 O O . ALA A 1 92 ? -7.936 6.516 -7.402 1.00 96.06 92 ALA A O 1
ATOM 731 N N . HIS A 1 93 ? -8.958 4.531 -7.669 1.00 92.75 93 HIS A N 1
ATOM 732 C CA . HIS A 1 93 ? -8.168 4.067 -8.806 1.00 92.75 93 HIS A CA 1
ATOM 733 C C . HIS A 1 93 ? -9.028 3.197 -9.726 1.00 92.75 93 HIS A C 1
ATOM 735 O O . HIS A 1 93 ? -10.017 2.613 -9.292 1.00 92.75 93 HIS A O 1
ATOM 741 N N . ARG A 1 94 ? -8.679 3.148 -11.018 1.00 87.94 94 ARG A N 1
ATOM 742 C CA . ARG A 1 94 ? -9.412 2.355 -12.025 1.00 87.94 94 ARG A CA 1
ATOM 743 C C . ARG A 1 94 ? -8.541 1.272 -12.640 1.00 87.94 94 ARG A C 1
ATOM 745 O O . ARG A 1 94 ? -8.858 0.096 -12.529 1.00 87.94 94 ARG A O 1
ATOM 752 N N . ASP A 1 95 ? -7.424 1.685 -13.228 1.00 90.19 95 ASP A N 1
ATOM 753 C CA . ASP A 1 95 ? -6.574 0.805 -14.039 1.00 90.19 95 ASP A CA 1
ATOM 754 C C . ASP A 1 95 ? -5.281 0.386 -13.320 1.00 90.19 95 ASP A C 1
ATOM 756 O O . ASP A 1 95 ? -4.423 -0.271 -13.905 1.00 90.19 95 ASP A O 1
ATOM 760 N N . GLN A 1 96 ? -5.111 0.792 -12.058 1.00 94.75 96 GLN A N 1
ATOM 761 C CA . GLN A 1 96 ? -3.943 0.454 -11.246 1.00 94.75 96 GLN A CA 1
ATOM 762 C C . GLN A 1 96 ? -4.337 -0.419 -10.063 1.00 94.75 96 GLN A C 1
ATOM 764 O O . GLN A 1 96 ? -5.394 -0.236 -9.473 1.00 94.75 96 GLN A O 1
ATOM 769 N N . LYS A 1 97 ? -3.449 -1.330 -9.687 1.00 97.44 97 LYS A N 1
ATOM 770 C CA . LYS A 1 97 ? -3.541 -2.183 -8.506 1.00 97.44 97 LYS A CA 1
ATOM 771 C C . LYS A 1 97 ? -2.466 -1.739 -7.528 1.00 97.44 97 LYS A C 1
ATOM 773 O O . LYS A 1 97 ? -1.281 -1.798 -7.856 1.00 97.44 97 LYS A O 1
ATOM 778 N N . PHE A 1 98 ? -2.863 -1.303 -6.339 1.00 98.12 98 PHE A N 1
ATOM 779 C CA . PHE A 1 98 ? -1.917 -1.017 -5.264 1.00 98.12 98 PHE A CA 1
ATOM 780 C C . PHE A 1 98 ? -1.596 -2.302 -4.508 1.00 98.12 98 PHE A C 1
ATOM 782 O O . PHE A 1 98 ? -2.500 -2.998 -4.050 1.00 98.12 98 PHE A O 1
ATOM 789 N N . LEU A 1 99 ? -0.312 -2.626 -4.394 1.00 98.12 99 LEU A N 1
ATOM 790 C CA . LEU A 1 99 ? 0.152 -3.853 -3.760 1.00 98.12 99 LEU A CA 1
ATOM 791 C C . LEU A 1 99 ? 0.571 -3.596 -2.312 1.00 98.12 99 LEU A C 1
ATOM 793 O O . LEU A 1 99 ? 1.351 -2.678 -2.049 1.00 98.12 99 LEU A O 1
ATOM 797 N N . HIS A 1 100 ? 0.085 -4.436 -1.398 1.00 97.19 100 HIS A N 1
ATOM 798 C CA . HIS A 1 100 ? 0.425 -4.418 0.025 1.00 97.19 100 HIS A CA 1
ATOM 799 C C . HIS A 1 100 ? 1.756 -5.131 0.282 1.00 97.19 100 HIS A C 1
ATOM 801 O O . HIS A 1 100 ? 1.801 -6.358 0.394 1.00 97.19 100 HIS A O 1
ATOM 807 N N . ASN A 1 101 ? 2.834 -4.353 0.315 1.00 92.81 101 ASN A N 1
ATOM 808 C CA . ASN A 1 101 ? 4.219 -4.795 0.494 1.00 92.81 101 ASN A CA 1
ATOM 809 C C . ASN A 1 101 ? 4.685 -4.588 1.936 1.00 92.81 101 ASN A C 1
ATOM 811 O O . ASN A 1 101 ? 4.446 -3.482 2.469 1.00 92.81 101 ASN A O 1
#

pLDDT: mean 93.68, std 5.64, range [59.34, 98.31]